Protein AF-A0A8J3FTJ3-F1 (afdb_monomer_lite)

Organism: NCBI:txid907463

Secondary structure (DSSP, 8-state):
-----STHHHHHHTTS--EE-TTS-EESSPPPTTPPPPHHHHHHTT-SS--S--

Foldseek 3Di:
DFAFPDPVLVCQCVLNDWTQGLLGDIDSHDDDDQDAYDPSSCVSVVHPGDPRDD

Radius of gyration: 10.76 Å; chains: 1; bounding box: 29×18×24 Å

pLDDT: mean 74.86, std 8.2, range [57.22, 87.56]

Structure (mmCIF, N/CA/C/O backbone):
data_AF-A0A8J3FTJ3-F1
#
_entry.id   AF-A0A8J3FTJ3-F1
#
loop_
_atom_site.group_PDB
_atom_site.id
_atom_site.type_symbol
_atom_site.label_atom_id
_atom_site.label_alt_id
_atom_site.label_comp_id
_atom_site.label_asym_id
_atom_site.label_entity_id
_atom_site.label_seq_id
_atom_site.pdbx_PDB_ins_code
_atom_site.Cartn_x
_atom_site.Cartn_y
_atom_site.Cartn_z
_atom_site.occupancy
_atom_site.B_iso_or_equiv
_atom_site.auth_seq_id
_atom_site.auth_comp_id
_atom_site.auth_asym_id
_atom_site.auth_atom_id
_atom_site.pdbx_PDB_model_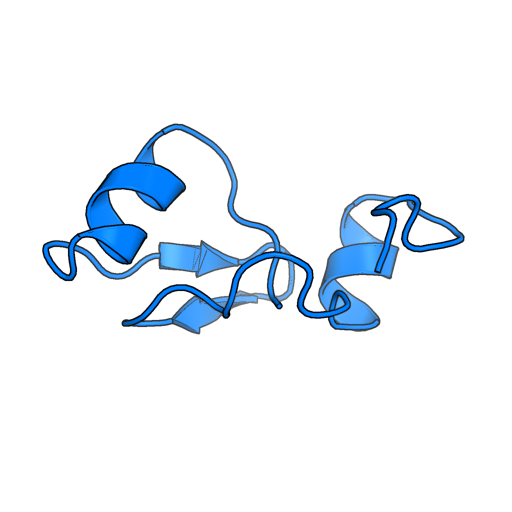num
ATOM 1 N N . MET A 1 1 ? -2.024 2.152 -5.702 1.00 73.12 1 MET A N 1
ATOM 2 C CA . MET A 1 1 ? -2.308 0.904 -4.962 1.00 73.12 1 MET A CA 1
ATOM 3 C C . MET A 1 1 ? -1.387 0.793 -3.763 1.00 73.12 1 MET A C 1
ATOM 5 O O . MET A 1 1 ? -0.209 1.108 -3.861 1.00 73.12 1 MET A O 1
ATOM 9 N N . HIS A 1 2 ? -1.906 0.375 -2.619 1.00 80.31 2 HIS A N 1
ATOM 10 C CA . HIS A 1 2 ? -1.078 0.135 -1.447 1.00 80.31 2 HIS A CA 1
ATOM 11 C C . HIS A 1 2 ? -0.907 -1.372 -1.238 1.00 80.31 2 HIS A C 1
ATOM 13 O O . HIS A 1 2 ? -1.837 -2.136 -1.480 1.00 80.31 2 HIS A O 1
ATOM 19 N N . ILE A 1 3 ? 0.282 -1.801 -0.815 1.00 77.94 3 ILE A N 1
ATOM 20 C CA . ILE A 1 3 ? 0.560 -3.217 -0.548 1.00 77.94 3 ILE A CA 1
ATOM 21 C C . ILE A 1 3 ? 0.051 -3.561 0.849 1.00 77.94 3 ILE A C 1
ATOM 23 O O . ILE A 1 3 ? 0.302 -2.821 1.808 1.00 77.94 3 ILE A O 1
ATOM 27 N N . VAL A 1 4 ? -0.623 -4.701 0.955 1.00 73.00 4 VAL A N 1
ATOM 28 C CA . VAL A 1 4 ? -1.177 -5.240 2.197 1.00 73.00 4 VAL A CA 1
ATOM 29 C C . VAL A 1 4 ? -0.365 -6.459 2.627 1.00 73.00 4 VAL A C 1
ATOM 31 O O . VAL A 1 4 ? -0.042 -7.288 1.777 1.00 73.00 4 VAL A O 1
ATOM 34 N N . PRO A 1 5 ? -0.054 -6.624 3.918 1.00 63.56 5 PRO A N 1
ATOM 35 C CA . PRO A 1 5 ? 0.445 -7.891 4.428 1.00 63.56 5 PRO A CA 1
ATOM 36 C C . PRO A 1 5 ? -0.708 -8.913 4.536 1.00 63.56 5 PRO A C 1
ATOM 38 O O . PRO A 1 5 ? -1.659 -8.698 5.287 1.00 63.56 5 PRO A O 1
ATOM 41 N N . SER A 1 6 ? -0.589 -10.057 3.847 1.00 65.81 6 SER A N 1
ATOM 42 C CA . SER A 1 6 ? -1.412 -11.284 3.994 1.00 65.81 6 SER A CA 1
ATOM 43 C C . SER A 1 6 ? -2.895 -11.249 3.537 1.00 65.81 6 SER A C 1
ATOM 45 O O . SER A 1 6 ? -3.390 -10.257 3.003 1.00 65.81 6 SER A O 1
ATOM 47 N N . VAL A 1 7 ? -3.587 -12.380 3.776 1.00 62.56 7 VAL A N 1
ATOM 48 C CA . VAL A 1 7 ? -4.971 -12.799 3.425 1.00 62.56 7 VAL A CA 1
ATOM 49 C C . VAL A 1 7 ? -6.054 -11.717 3.590 1.00 62.56 7 VAL A C 1
ATOM 51 O O . VAL A 1 7 ? -7.081 -11.746 2.917 1.00 62.56 7 VAL A O 1
ATOM 54 N N . ARG A 1 8 ? -5.823 -10.709 4.438 1.00 63.22 8 ARG A N 1
ATOM 55 C CA . ARG A 1 8 ? -6.740 -9.572 4.637 1.00 63.22 8 ARG A CA 1
ATOM 56 C C . ARG A 1 8 ? -6.973 -8.723 3.385 1.00 63.22 8 ARG A C 1
ATOM 58 O O . ARG A 1 8 ? -7.998 -8.051 3.322 1.00 63.22 8 ARG A O 1
ATOM 65 N N . ALA A 1 9 ? -6.075 -8.764 2.399 1.00 63.72 9 ALA A N 1
ATOM 66 C CA . ALA A 1 9 ? -6.271 -8.075 1.122 1.00 63.72 9 ALA A CA 1
ATOM 67 C C . ALA A 1 9 ? -7.554 -8.541 0.409 1.00 63.72 9 ALA A C 1
ATOM 69 O O . ALA A 1 9 ? -8.348 -7.716 -0.033 1.00 63.72 9 ALA A O 1
ATOM 70 N N . THR A 1 10 ? -7.800 -9.855 0.383 1.00 67.25 10 THR A N 1
ATOM 71 C CA . THR A 1 10 ? -8.929 -10.456 -0.341 1.00 67.25 10 THR A CA 1
ATOM 72 C C . THR A 1 10 ? -10.277 -10.089 0.285 1.00 67.25 10 THR A C 1
ATOM 74 O O . THR A 1 10 ? -11.238 -9.809 -0.421 1.00 67.25 10 THR A O 1
ATOM 77 N N . LEU A 1 11 ? -10.348 -10.023 1.619 1.00 68.06 11 LEU A N 1
ATOM 78 C CA . LEU A 1 11 ? -11.555 -9.600 2.343 1.00 68.06 11 LEU A CA 1
ATOM 79 C C . LEU A 1 11 ? -11.871 -8.113 2.142 1.00 68.06 11 LEU A C 1
ATOM 81 O O . LEU A 1 11 ? -13.035 -7.718 2.119 1.00 68.06 11 LEU A O 1
ATOM 85 N N . ALA A 1 12 ? -10.841 -7.287 1.991 1.00 68.44 12 ALA A N 1
ATOM 86 C CA . ALA A 1 12 ? -11.021 -5.867 1.751 1.00 68.44 12 ALA A CA 1
ATOM 87 C C . ALA A 1 12 ? -11.390 -5.528 0.303 1.00 68.44 12 ALA A C 1
ATOM 89 O O . ALA A 1 12 ? -12.135 -4.574 0.078 1.00 68.44 12 ALA A O 1
ATOM 90 N N . ASP A 1 13 ? -10.928 -6.316 -0.671 1.00 66.00 13 ASP A N 1
ATOM 91 C CA . ASP A 1 13 ? -11.411 -6.226 -2.056 1.00 66.00 13 ASP A CA 1
ATOM 92 C C . ASP A 1 13 ? -12.918 -6.521 -2.142 1.00 66.00 13 ASP A C 1
ATOM 94 O O . ASP A 1 13 ? -13.630 -5.880 -2.912 1.00 66.00 13 ASP A O 1
ATOM 98 N N . LEU A 1 14 ? -13.427 -7.419 -1.289 1.00 71.69 14 LEU A N 1
ATOM 99 C CA . LEU A 1 14 ? -14.860 -7.710 -1.151 1.00 71.69 14 LEU A CA 1
ATOM 100 C C . LEU A 1 14 ? -15.636 -6.641 -0.355 1.00 71.69 14 LEU A C 1
ATOM 102 O O . LEU A 1 14 ? -16.846 -6.766 -0.186 1.00 71.69 14 LEU A O 1
ATOM 106 N N . GLY A 1 15 ? -14.968 -5.595 0.149 1.00 68.31 15 GLY A N 1
ATOM 107 C CA . GLY A 1 15 ? -15.593 -4.530 0.942 1.00 68.31 15 GLY A CA 1
ATOM 108 C C . GLY A 1 15 ? -16.006 -4.946 2.358 1.00 68.31 15 GLY A C 1
ATOM 109 O O . GLY A 1 15 ? -16.744 -4.217 3.015 1.00 68.31 15 GLY A O 1
ATOM 110 N N . LEU A 1 16 ? -15.533 -6.100 2.836 1.00 71.44 16 LEU A N 1
ATOM 111 C CA . LEU A 1 16 ? -15.900 -6.677 4.135 1.00 71.44 16 LEU A CA 1
ATOM 112 C C . LEU A 1 16 ? -14.910 -6.316 5.256 1.00 71.44 16 LEU A C 1
ATOM 114 O O . LEU A 1 16 ? -15.154 -6.634 6.418 1.00 71.44 16 LEU A O 1
ATOM 118 N N . ALA A 1 17 ? -13.782 -5.678 4.930 1.00 71.19 17 ALA A N 1
ATOM 119 C CA . ALA A 1 17 ? -12.743 -5.323 5.893 1.00 71.19 17 ALA A CA 1
ATOM 120 C C . ALA A 1 17 ? -11.951 -4.076 5.477 1.00 71.19 17 ALA A C 1
ATOM 122 O O . ALA A 1 17 ? -11.822 -3.759 4.296 1.00 71.19 17 ALA A O 1
ATOM 123 N N . SER A 1 18 ? -11.350 -3.405 6.461 1.00 70.31 18 SER A N 1
ATOM 124 C CA . SER A 1 18 ? -10.285 -2.425 6.245 1.00 70.31 18 SER A CA 1
ATOM 125 C C . SER A 1 18 ? -8.914 -3.063 6.483 1.00 70.31 18 SER A C 1
ATOM 127 O O . SER A 1 18 ? -8.771 -4.013 7.258 1.00 70.31 18 SER A O 1
ATOM 129 N N . TYR A 1 19 ? -7.880 -2.563 5.807 1.00 78.00 19 TYR A N 1
ATOM 130 C CA . TYR A 1 19 ? -6.524 -3.095 5.930 1.00 78.00 19 TYR A CA 1
ATOM 131 C C . TYR A 1 19 ? -5.482 -2.002 6.096 1.00 78.00 19 TYR A C 1
ATOM 133 O O . TYR A 1 19 ? -5.574 -0.921 5.514 1.00 78.00 19 TYR A O 1
ATOM 141 N N . ARG A 1 20 ? -4.449 -2.319 6.885 1.00 80.12 20 ARG A N 1
ATOM 142 C CA . ARG A 1 20 ? -3.289 -1.455 7.081 1.00 80.12 20 ARG A CA 1
ATOM 143 C C . ARG A 1 20 ? -2.196 -1.840 6.101 1.00 80.12 20 ARG A C 1
ATOM 145 O O . ARG A 1 20 ? -1.793 -2.995 6.012 1.00 80.12 20 ARG A O 1
ATOM 152 N N . THR A 1 21 ? -1.733 -0.852 5.361 1.00 83.81 21 THR A N 1
ATOM 153 C CA . THR A 1 21 ? -0.755 -1.034 4.292 1.00 83.81 21 THR A CA 1
ATOM 154 C C . THR A 1 21 ? 0.668 -0.910 4.824 1.00 83.81 21 THR A C 1
ATOM 156 O O . THR A 1 21 ? 0.876 -0.382 5.917 1.00 83.81 21 THR A O 1
ATOM 159 N N . TYR A 1 22 ? 1.6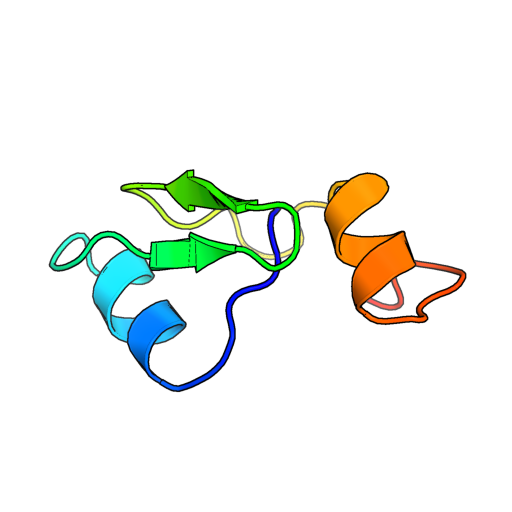75 -1.337 4.056 1.00 83.00 22 TYR A N 1
ATOM 160 C CA . TYR A 1 22 ? 3.085 -1.213 4.470 1.00 83.00 22 TYR A CA 1
ATOM 161 C C . TYR A 1 22 ? 3.466 0.224 4.850 1.00 83.00 22 TYR A C 1
ATOM 163 O O . TYR A 1 22 ? 4.139 0.479 5.852 1.00 83.00 22 TYR A O 1
ATOM 171 N N . CYS A 1 23 ? 2.986 1.192 4.078 1.00 83.56 23 CYS A N 1
ATOM 172 C CA . CYS A 1 23 ? 3.211 2.612 4.302 1.00 83.56 23 CYS A CA 1
ATOM 173 C C . CYS A 1 23 ? 2.348 3.207 5.430 1.00 83.56 23 CYS A C 1
ATOM 175 O O . CYS A 1 23 ? 2.459 4.393 5.708 1.00 83.56 23 CYS A O 1
ATOM 177 N N . GLY A 1 24 ? 1.567 2.388 6.141 1.00 84.75 24 GLY A N 1
ATOM 178 C CA . GLY A 1 24 ? 0.857 2.759 7.365 1.00 84.75 24 GLY A CA 1
ATOM 179 C C . GLY A 1 24 ? -0.555 3.297 7.147 1.00 84.75 24 GLY A C 1
ATOM 180 O O . GLY A 1 24 ? -1.300 3.389 8.118 1.00 84.75 24 GLY A O 1
ATOM 181 N N . VAL A 1 25 ? -0.928 3.584 5.897 1.00 84.25 25 VAL A N 1
ATOM 182 C CA . VAL A 1 25 ? -2.270 4.044 5.515 1.00 84.25 25 VAL A CA 1
ATOM 183 C C . VAL A 1 25 ? -3.275 2.909 5.688 1.00 84.25 25 VAL A C 1
ATOM 185 O O . VAL A 1 25 ? -3.011 1.780 5.256 1.00 84.25 25 VAL A O 1
ATOM 188 N N . THR A 1 26 ? -4.417 3.221 6.296 1.00 82.44 26 THR A N 1
ATOM 189 C CA . THR A 1 26 ? -5.569 2.321 6.399 1.00 82.44 26 THR A CA 1
ATOM 190 C C . THR A 1 26 ? -6.507 2.580 5.230 1.00 82.44 26 THR A C 1
ATOM 192 O O . THR A 1 26 ? -6.918 3.717 5.014 1.00 82.44 26 THR A O 1
ATOM 195 N N . LEU A 1 27 ? -6.844 1.533 4.481 1.00 76.19 27 LEU A N 1
ATOM 196 C CA . LEU A 1 27 ? -7.780 1.611 3.363 1.00 76.19 27 LEU A CA 1
ATOM 197 C C . LEU A 1 27 ? -9.013 0.757 3.640 1.00 76.19 27 LEU A C 1
ATOM 199 O O . LEU A 1 27 ? -8.923 -0.311 4.242 1.00 76.19 27 LEU A O 1
ATOM 203 N N . THR A 1 28 ? -10.161 1.242 3.178 1.00 70.75 28 THR A N 1
ATOM 204 C CA . THR A 1 28 ? -11.469 0.571 3.253 1.00 70.75 28 THR A CA 1
ATOM 205 C C . THR A 1 28 ? -11.886 -0.065 1.929 1.00 70.75 28 THR A C 1
ATOM 207 O O . THR A 1 28 ? -12.839 -0.834 1.898 1.00 70.75 28 THR A O 1
ATOM 210 N N . ARG A 1 29 ? -11.179 0.240 0.833 1.00 69.38 29 ARG A N 1
ATOM 211 C CA . ARG A 1 29 ? -11.382 -0.365 -0.487 1.00 69.38 29 ARG A CA 1
ATOM 212 C C . ARG A 1 29 ? -10.054 -0.756 -1.123 1.00 69.38 29 ARG A C 1
ATOM 214 O O . ARG A 1 29 ? -9.036 -0.079 -0.954 1.00 69.38 29 ARG A O 1
ATOM 221 N N . GLY A 1 30 ? -10.083 -1.866 -1.853 1.00 67.75 30 GLY A N 1
ATOM 222 C CA . GLY A 1 30 ? -9.031 -2.272 -2.777 1.00 67.75 30 GLY A CA 1
ATOM 223 C C . GLY A 1 30 ? -8.759 -1.224 -3.852 1.00 67.75 30 GLY A C 1
ATOM 224 O O . GLY A 1 30 ? -9.641 -0.446 -4.218 1.00 67.75 30 GLY A O 1
ATOM 225 N N . ALA A 1 31 ? -7.531 -1.193 -4.366 1.00 70.56 31 ALA A N 1
ATOM 226 C CA . ALA A 1 31 ? -7.250 -0.449 -5.590 1.00 70.56 31 ALA A CA 1
ATOM 227 C C . ALA A 1 31 ? -7.656 -1.286 -6.814 1.00 70.56 31 ALA A C 1
ATOM 229 O O . ALA A 1 31 ? -7.680 -2.512 -6.744 1.00 70.56 31 ALA A O 1
ATOM 230 N N . GLN A 1 32 ? -7.927 -0.629 -7.945 1.00 70.06 32 GLN A N 1
ATOM 231 C CA . GLN A 1 32 ? -8.217 -1.320 -9.204 1.00 70.06 32 GLN A CA 1
ATOM 232 C C . GLN A 1 32 ? -7.094 -2.295 -9.597 1.00 70.06 32 GLN A C 1
ATOM 234 O O . GLN A 1 32 ? -5.915 -2.086 -9.288 1.00 70.06 32 GLN A O 1
ATOM 239 N N . ARG A 1 33 ? -7.473 -3.360 -10.313 1.00 66.25 3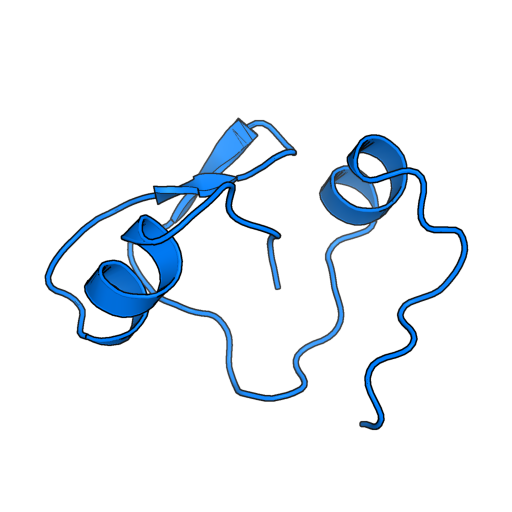3 ARG A N 1
ATOM 240 C CA . ARG A 1 33 ? -6.538 -4.342 -10.876 1.00 66.25 33 ARG A CA 1
ATOM 241 C C . ARG A 1 33 ? -5.514 -3.599 -11.754 1.00 66.25 33 ARG A C 1
ATOM 243 O O . ARG A 1 33 ? -5.902 -2.740 -12.534 1.00 66.25 33 ARG A O 1
ATOM 250 N N . ASN A 1 34 ? -4.224 -3.888 -11.573 1.00 70.12 34 ASN A N 1
ATOM 251 C CA . ASN A 1 34 ? -3.077 -3.221 -12.225 1.00 70.12 34 ASN A CA 1
ATOM 252 C C . ASN A 1 34 ? -2.810 -1.750 -11.846 1.00 70.12 34 ASN A C 1
ATOM 254 O O . ASN A 1 34 ? -1.928 -1.124 -12.436 1.00 70.12 34 ASN A O 1
ATOM 258 N N . ALA A 1 35 ? -3.492 -1.190 -10.840 1.00 77.12 35 ALA A N 1
ATOM 259 C CA . ALA A 1 35 ? -3.154 0.148 -10.365 1.00 77.12 35 ALA A CA 1
ATOM 260 C C . ALA A 1 35 ? -1.708 0.184 -9.814 1.00 77.12 35 ALA A C 1
ATOM 262 O O . ALA A 1 35 ? -1.360 -0.663 -8.978 1.00 77.12 35 ALA A O 1
ATOM 263 N N . PRO A 1 36 ? -0.880 1.170 -10.215 1.00 78.06 36 PRO A N 1
ATOM 264 C CA . PRO A 1 36 ? 0.517 1.259 -9.794 1.00 78.06 36 PRO A CA 1
ATOM 265 C C . PRO A 1 36 ? 0.632 1.426 -8.280 1.00 78.06 36 PRO A C 1
ATOM 267 O O . PRO A 1 36 ? -0.226 2.045 -7.637 1.00 78.06 36 PRO A O 1
ATOM 270 N N . MET A 1 37 ? 1.684 0.879 -7.675 1.00 82.88 37 MET A N 1
ATOM 271 C CA . MET A 1 37 ? 1.938 1.053 -6.246 1.00 82.88 37 MET A CA 1
ATOM 272 C C . MET A 1 37 ? 2.264 2.487 -5.869 1.00 82.88 37 MET A C 1
ATOM 274 O O . MET A 1 37 ? 2.889 3.223 -6.624 1.00 82.88 37 MET A O 1
ATOM 278 N N . CYS A 1 38 ? 1.915 2.865 -4.639 1.00 85.31 38 CYS A N 1
ATOM 279 C CA . CYS A 1 38 ? 2.434 4.106 -4.090 1.00 85.31 38 CYS A CA 1
ATOM 280 C C . CYS A 1 38 ? 3.937 3.962 -3.750 1.00 85.31 38 CYS A C 1
ATOM 282 O O . CYS A 1 38 ? 4.357 2.911 -3.241 1.00 85.31 38 CYS A O 1
ATOM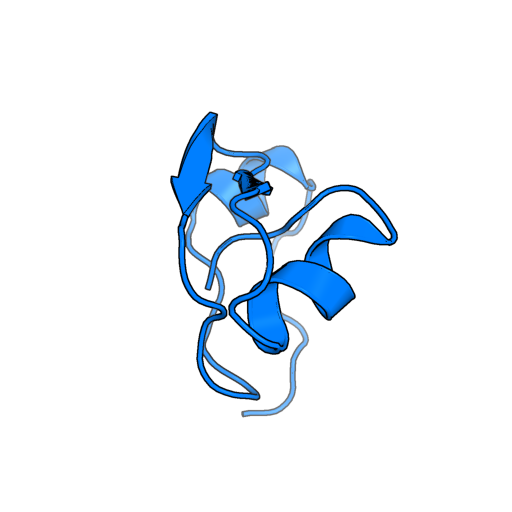 284 N N . PRO A 1 39 ? 4.748 5.019 -3.953 1.00 85.75 39 PRO A N 1
ATOM 285 C CA . PRO A 1 39 ? 6.198 4.967 -3.742 1.00 85.75 39 PRO A CA 1
ATOM 286 C C . PRO A 1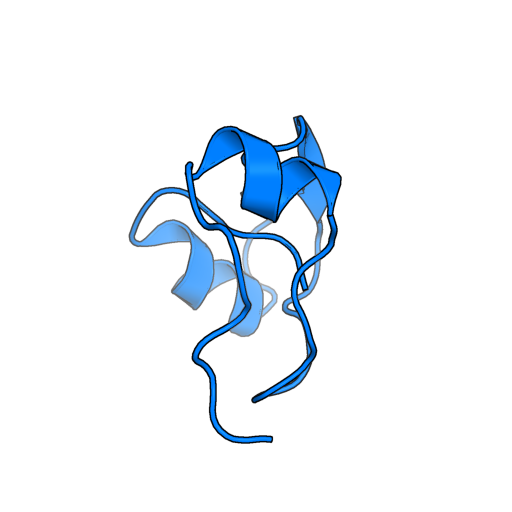 39 ? 6.596 4.572 -2.314 1.00 85.75 39 PRO A C 1
ATOM 288 O O . PRO A 1 39 ? 7.561 3.843 -2.103 1.00 85.75 39 PRO A O 1
ATOM 291 N N . ALA A 1 40 ? 5.826 5.007 -1.311 1.00 87.56 40 ALA A N 1
ATOM 292 C CA . ALA A 1 40 ? 6.113 4.721 0.093 1.00 87.56 40 ALA A CA 1
ATOM 293 C C . ALA A 1 40 ? 5.958 3.230 0.436 1.00 87.56 40 ALA A C 1
ATOM 295 O O . ALA A 1 40 ? 6.787 2.659 1.147 1.00 87.56 40 ALA A O 1
ATOM 296 N N . CYS A 1 41 ? 4.897 2.589 -0.063 1.00 86.25 41 CYS A N 1
ATOM 297 C CA . CYS A 1 41 ? 4.695 1.159 0.139 1.00 86.25 41 CYS A CA 1
ATOM 298 C C . CYS A 1 41 ? 5.703 0.340 -0.686 1.00 86.25 41 CYS A C 1
ATOM 300 O O . CYS A 1 41 ? 6.213 -0.654 -0.178 1.00 86.25 41 CYS A O 1
ATOM 302 N N . MET A 1 42 ? 6.045 0.790 -1.899 1.00 87.31 42 MET A N 1
ATOM 303 C CA . MET A 1 42 ? 7.079 0.175 -2.739 1.00 87.31 42 MET A CA 1
ATOM 304 C C . MET A 1 42 ? 8.456 0.191 -2.050 1.00 87.31 42 MET A C 1
ATOM 306 O O . MET A 1 42 ? 9.083 -0.857 -1.902 1.00 87.31 42 MET A O 1
ATOM 310 N N . LYS A 1 43 ? 8.868 1.349 -1.509 1.00 87.19 43 LYS A N 1
ATOM 311 C CA . LYS A 1 43 ? 10.116 1.511 -0.745 1.00 87.19 43 LYS A CA 1
ATOM 312 C C . LYS A 1 43 ? 10.176 0.576 0.465 1.00 87.19 43 LYS A C 1
ATOM 314 O O . LYS A 1 43 ? 11.200 -0.054 0.700 1.00 87.19 43 LYS A O 1
ATOM 319 N N . LYS A 1 44 ? 9.081 0.458 1.225 1.00 85.94 44 LYS A N 1
ATOM 320 C CA . LYS A 1 44 ? 9.016 -0.433 2.397 1.00 85.94 44 LYS A CA 1
ATOM 321 C C . LYS A 1 44 ? 8.993 -1.920 2.048 1.00 85.94 44 LYS A C 1
ATOM 323 O O . LYS A 1 44 ? 9.466 -2.719 2.845 1.00 85.94 44 LYS A O 1
ATOM 328 N N . ALA A 1 45 ? 8.460 -2.284 0.886 1.00 82.38 45 ALA A N 1
ATOM 329 C CA . ALA A 1 45 ? 8.537 -3.648 0.374 1.00 82.38 45 ALA A CA 1
ATOM 330 C C . ALA A 1 45 ? 9.919 -3.989 -0.217 1.00 82.38 45 ALA A C 1
ATOM 332 O O . ALA A 1 45 ? 10.153 -5.139 -0.578 1.00 82.38 45 ALA A O 1
ATOM 333 N N . GLY A 1 46 ? 10.831 -3.013 -0.323 1.00 85.12 46 GLY A N 1
ATOM 334 C CA . GLY A 1 46 ? 12.159 -3.199 -0.911 1.00 85.12 46 GLY A CA 1
ATOM 335 C C . GLY A 1 46 ? 12.141 -3.3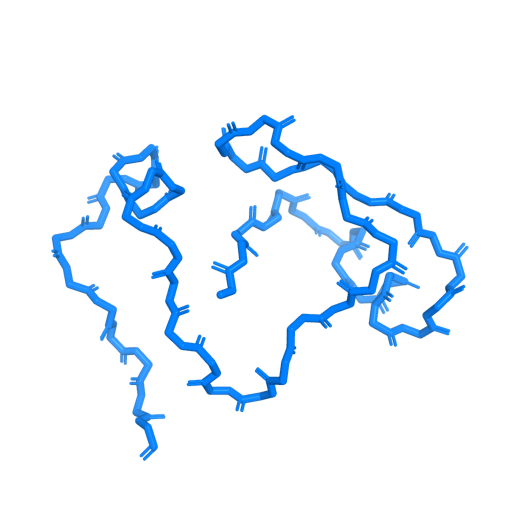34 -2.434 1.00 85.12 46 GLY A C 1
ATOM 336 O O . GLY A 1 46 ? 13.095 -3.844 -3.018 1.00 85.12 46 GLY A O 1
ATOM 337 N N . TRP A 1 47 ? 11.056 -2.918 -3.091 1.00 83.00 47 TRP A N 1
ATOM 338 C CA . TRP A 1 47 ? 10.940 -2.989 -4.546 1.00 83.00 47 TRP A CA 1
ATOM 339 C C . TRP A 1 47 ? 11.505 -1.707 -5.162 1.00 83.00 47 TRP A C 1
ATOM 341 O O . TRP A 1 47 ? 11.312 -0.618 -4.620 1.00 83.00 47 TRP A O 1
ATOM 351 N N . LYS A 1 48 ? 12.222 -1.844 -6.283 1.00 78.06 48 LYS A N 1
ATOM 352 C CA . LYS A 1 48 ? 12.745 -0.703 -7.054 1.00 78.06 48 LYS A CA 1
ATOM 353 C C . LYS A 1 48 ? 11.742 -0.205 -8.092 1.00 78.06 48 LYS A C 1
ATOM 355 O O . LYS A 1 48 ? 11.596 0.998 -8.245 1.00 78.06 48 LYS A O 1
ATOM 360 N N . ASP A 1 49 ? 11.010 -1.133 -8.707 1.00 76.56 49 ASP A N 1
ATOM 361 C CA . ASP A 1 49 ? 10.036 -0.870 -9.764 1.00 76.56 49 ASP A CA 1
ATOM 362 C C . ASP A 1 49 ? 8.769 -1.708 -9.536 1.00 76.56 49 ASP A C 1
ATOM 364 O O . ASP A 1 49 ? 8.834 -2.820 -8.991 1.00 76.56 49 ASP A O 1
ATOM 368 N N . ASP A 1 50 ? 7.610 -1.202 -9.968 1.00 72.25 50 ASP A N 1
ATOM 369 C CA . ASP A 1 50 ? 6.383 -2.001 -10.012 1.00 72.25 50 ASP A CA 1
ATOM 370 C C . ASP A 1 50 ? 6.452 -2.965 -11.201 1.00 72.25 50 ASP A C 1
ATOM 372 O O . ASP A 1 50 ? 6.339 -2.560 -12.353 1.00 72.25 50 ASP A O 1
ATOM 376 N N . LYS A 1 51 ? 6.658 -4.258 -10.932 1.00 70.19 51 LYS A N 1
ATOM 377 C CA . LYS A 1 51 ? 6.736 -5.290 -11.981 1.00 70.19 51 LYS A CA 1
ATOM 378 C C . LYS A 1 51 ? 5.366 -5.754 -12.488 1.00 70.19 51 LYS A C 1
ATOM 380 O O . LYS A 1 51 ? 5.298 -6.705 -13.269 1.00 70.19 51 LYS A O 1
ATOM 385 N N . ARG A 1 52 ? 4.266 -5.156 -12.024 1.00 68.50 52 ARG A N 1
ATOM 386 C CA . ARG A 1 52 ? 2.934 -5.476 -12.543 1.00 68.50 52 ARG A CA 1
ATOM 387 C C . ARG A 1 52 ? 2.828 -4.994 -13.984 1.00 68.50 52 ARG A C 1
ATOM 389 O O . ARG A 1 52 ? 3.043 -3.820 -14.257 1.00 68.50 52 ARG A O 1
ATOM 396 N N . LYS A 1 53 ? 2.484 -5.902 -14.902 1.00 59.03 53 LYS A N 1
ATOM 397 C CA . LYS A 1 53 ? 2.099 -5.513 -16.263 1.00 59.03 53 LYS A CA 1
ATOM 398 C C . LYS A 1 53 ? 0.845 -4.639 -16.165 1.00 59.03 53 LYS A C 1
ATOM 400 O O . LYS A 1 53 ? -0.142 -5.088 -15.581 1.00 59.03 53 LYS A O 1
ATOM 405 N N . HIS A 1 54 ? 0.934 -3.411 -16.670 1.00 57.22 54 HIS A N 1
ATOM 406 C CA . HIS A 1 54 ? -0.196 -2.492 -16.776 1.00 57.22 54 HIS A CA 1
ATOM 407 C C . HIS A 1 54 ? -1.159 -2.963 -17.861 1.00 57.22 54 HIS A C 1
ATOM 409 O O . HIS A 1 54 ? -0.669 -3.288 -18.966 1.00 57.22 54 HIS A O 1
#

Sequence (54 aa):
MHIVPSVRATLADLGLASYRTYCGVTLTRGAQRNAPMCPACMKKAGWKDDKRKH